Protein AF-A0A2W0HP94-F1 (afdb_monomer_lite)

Structure (mmCIF, N/CA/C/O backbone):
data_AF-A0A2W0HP94-F1
#
_entry.id   AF-A0A2W0HP94-F1
#
loop_
_atom_site.group_PDB
_atom_site.id
_atom_site.type_symbol
_atom_site.label_atom_id
_atom_site.label_alt_id
_atom_site.label_comp_id
_atom_site.label_asym_id
_atom_site.label_entity_id
_atom_site.label_seq_id
_atom_site.pdbx_PDB_ins_code
_atom_site.Cartn_x
_atom_site.Cartn_y
_atom_site.Cartn_z
_atom_site.occupancy
_atom_site.B_iso_or_equiv
_atom_site.auth_seq_id
_atom_site.auth_comp_id
_atom_site.auth_asym_id
_atom_site.auth_atom_id
_atom_site.pdbx_PDB_model_num
ATOM 1 N N . MET A 1 1 ? -17.126 -1.602 30.233 1.00 62.28 1 MET A N 1
ATOM 2 C CA . MET A 1 1 ? -17.655 -1.248 28.887 1.00 62.28 1 MET A CA 1
ATOM 3 C C . MET A 1 1 ? -16.804 -0.239 28.084 1.00 62.28 1 MET A C 1
ATOM 5 O O . MET A 1 1 ? -17.082 -0.053 26.905 1.00 62.28 1 MET A O 1
ATOM 9 N N . PHE A 1 2 ? -15.722 0.340 28.630 1.00 58.78 2 PHE A N 1
ATOM 10 C CA . PHE A 1 2 ? -14.896 1.359 27.946 1.00 58.78 2 PHE A CA 1
ATOM 11 C C . PHE A 1 2 ? -13.818 0.797 26.997 1.00 58.78 2 PHE A C 1
ATOM 13 O O . PHE A 1 2 ? -13.639 1.292 25.884 1.00 58.78 2 PHE A O 1
ATOM 20 N N . PHE A 1 3 ? -13.165 -0.308 27.372 1.00 68.31 3 PHE A N 1
ATOM 21 C CA . PHE A 1 3 ? -12.084 -0.911 26.576 1.00 68.31 3 PHE A CA 1
ATOM 22 C C . PHE A 1 3 ? -12.545 -1.451 25.212 1.00 68.31 3 PHE A C 1
ATOM 24 O O . PHE A 1 3 ? -11.819 -1.352 24.225 1.00 68.31 3 PHE A O 1
ATOM 31 N N . LYS A 1 4 ? -13.783 -1.960 25.117 1.00 74.44 4 LYS A N 1
ATOM 32 C CA . LYS A 1 4 ? -14.360 -2.457 23.853 1.00 74.44 4 LYS A CA 1
ATOM 33 C C . LYS A 1 4 ? -14.601 -1.326 22.843 1.00 74.44 4 LYS A C 1
ATOM 35 O O . LYS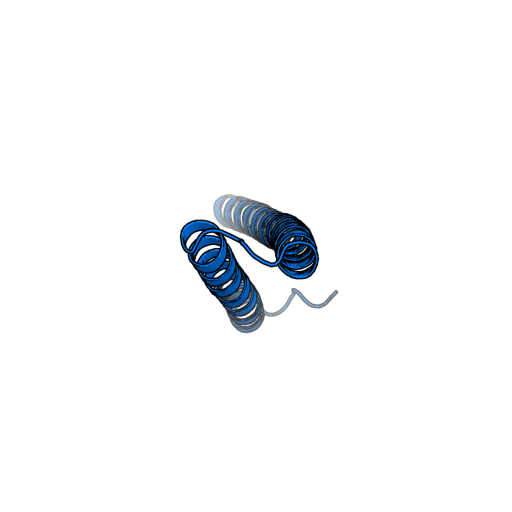 A 1 4 ? -14.333 -1.505 21.656 1.00 74.44 4 LYS A O 1
ATOM 40 N N . ARG A 1 5 ? -15.053 -0.152 23.308 1.00 76.38 5 ARG A N 1
ATOM 41 C CA . ARG A 1 5 ? -15.270 1.036 22.462 1.00 76.38 5 ARG A CA 1
ATOM 42 C C . ARG A 1 5 ? -13.942 1.593 21.944 1.00 76.38 5 ARG A C 1
ATOM 44 O O . ARG A 1 5 ? -13.810 1.789 20.739 1.00 76.38 5 ARG A O 1
ATOM 51 N N . LYS A 1 6 ? -12.934 1.718 22.821 1.00 82.88 6 LYS A N 1
ATOM 52 C CA . LYS A 1 6 ? -11.567 2.121 22.440 1.00 82.88 6 LYS A CA 1
ATOM 53 C C . LYS A 1 6 ? -10.962 1.161 21.408 1.00 82.88 6 LYS A C 1
ATOM 55 O O . LYS A 1 6 ? -10.454 1.604 20.386 1.00 82.88 6 LYS A O 1
ATOM 60 N N . LYS A 1 7 ? -11.108 -0.155 21.610 1.00 84.31 7 LYS A N 1
ATOM 61 C CA . LYS A 1 7 ? -10.650 -1.185 20.659 1.00 84.31 7 LYS A CA 1
ATOM 62 C C . LYS A 1 7 ? -11.318 -1.062 19.284 1.00 84.31 7 LYS A C 1
ATOM 64 O O . LYS A 1 7 ? -10.642 -1.199 18.270 1.00 84.31 7 LYS A O 1
ATOM 69 N N . ARG A 1 8 ? -12.629 -0.796 19.228 1.00 84.88 8 ARG A N 1
ATOM 70 C CA . ARG A 1 8 ? -13.353 -0.591 17.958 1.00 84.88 8 ARG A CA 1
ATOM 71 C C . ARG A 1 8 ? -12.901 0.685 17.245 1.00 84.88 8 ARG A C 1
ATOM 73 O O . ARG A 1 8 ? -12.740 0.651 16.032 1.00 84.88 8 ARG A O 1
ATOM 80 N N . ALA A 1 9 ? -12.682 1.770 17.987 1.00 87.69 9 ALA A N 1
ATOM 81 C CA . ALA A 1 9 ? -12.189 3.030 17.434 1.00 87.69 9 ALA A CA 1
ATOM 82 C C . ALA A 1 9 ? -10.775 2.883 16.848 1.00 87.69 9 ALA A C 1
ATOM 84 O O . ALA A 1 9 ? -10.550 3.285 15.713 1.00 87.69 9 ALA A O 1
ATOM 85 N N . ILE A 1 10 ? -9.862 2.222 17.570 1.00 89.50 10 ILE A N 1
ATOM 86 C CA . ILE A 1 10 ? -8.503 1.938 17.077 1.00 89.50 10 ILE A CA 1
ATOM 87 C C . ILE A 1 10 ? -8.559 1.097 15.800 1.00 89.50 10 ILE A C 1
ATOM 89 O O . ILE A 1 10 ? -7.933 1.451 14.812 1.00 89.50 10 ILE A O 1
ATOM 93 N N . ARG A 1 11 ? -9.363 0.024 15.783 1.00 87.38 11 ARG A N 1
ATOM 94 C CA . ARG A 1 11 ? -9.523 -0.810 14.581 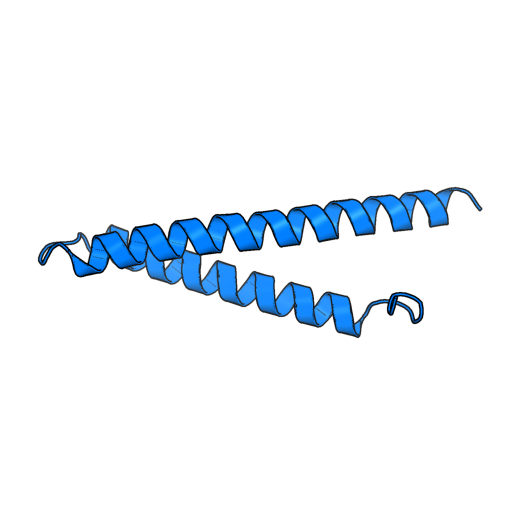1.00 87.38 11 ARG A CA 1
ATOM 95 C C . ARG A 1 11 ? -10.013 -0.015 13.373 1.00 87.38 11 ARG A C 1
ATOM 97 O O . ARG A 1 11 ? -9.495 -0.218 12.290 1.00 87.38 11 ARG A O 1
ATOM 104 N N . ARG A 1 12 ? -10.990 0.880 13.553 1.00 88.94 12 ARG A N 1
ATOM 105 C CA . ARG A 1 12 ? -11.481 1.742 12.465 1.00 88.94 12 ARG A CA 1
ATOM 106 C C . ARG A 1 12 ? -10.378 2.650 11.928 1.00 88.94 12 ARG A C 1
ATOM 108 O O . ARG A 1 12 ? -10.166 2.664 10.727 1.00 88.94 12 ARG A O 1
ATOM 115 N N . ARG A 1 13 ? -9.632 3.310 12.817 1.00 92.81 13 ARG A N 1
ATOM 116 C CA . ARG A 1 13 ? -8.515 4.180 12.431 1.00 92.81 13 ARG A CA 1
ATOM 117 C C . ARG A 1 13 ? -7.428 3.427 11.660 1.00 92.81 13 ARG A C 1
ATOM 119 O O . ARG A 1 13 ? -6.903 3.947 10.686 1.00 92.81 13 ARG A O 1
ATOM 126 N N . GLU A 1 14 ? -7.095 2.210 12.082 1.00 92.44 14 GLU A N 1
ATOM 127 C CA . GLU A 1 14 ? -6.102 1.386 11.381 1.00 92.44 14 GLU A CA 1
ATOM 128 C C . GLU A 1 14 ? -6.632 0.792 10.068 1.00 92.44 14 GLU A C 1
ATOM 130 O O . GLU A 1 14 ? -5.849 0.534 9.158 1.00 92.44 14 GLU A O 1
ATOM 135 N N . ASP A 1 15 ? -7.943 0.575 9.942 1.00 92.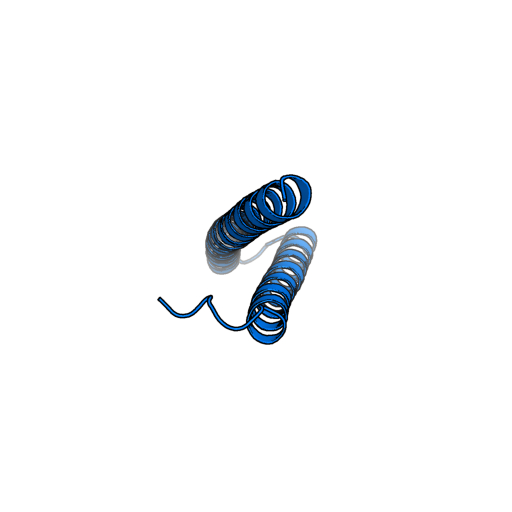25 15 ASP A N 1
ATOM 136 C CA . ASP A 1 15 ? -8.565 0.192 8.670 1.00 92.25 15 ASP A CA 1
ATOM 137 C C . ASP A 1 15 ? -8.557 1.377 7.686 1.00 92.25 15 ASP A C 1
ATOM 139 O O . ASP A 1 15 ? -8.174 1.205 6.535 1.00 92.25 15 ASP A O 1
ATOM 143 N N . GLU A 1 16 ? -8.882 2.589 8.143 1.00 94.19 16 GLU A N 1
ATOM 144 C CA . GLU A 1 16 ? -8.771 3.824 7.347 1.00 94.19 16 GLU A CA 1
ATOM 145 C C . GLU A 1 16 ? -7.323 4.083 6.913 1.00 94.19 16 GLU A C 1
ATOM 147 O O . GLU A 1 16 ? -7.057 4.360 5.746 1.00 94.19 16 GLU A O 1
ATOM 152 N N . ARG A 1 17 ? -6.361 3.924 7.831 1.00 95.25 17 ARG A N 1
ATOM 153 C CA . ARG A 1 17 ? -4.933 4.054 7.521 1.00 95.25 17 ARG A CA 1
ATOM 154 C C . ARG A 1 17 ? -4.482 3.040 6.471 1.00 95.25 17 ARG A C 1
ATOM 156 O O . ARG A 1 17 ? -3.730 3.408 5.575 1.00 95.25 17 ARG A O 1
ATOM 163 N N . LEU A 1 18 ? -4.946 1.794 6.580 1.00 94.38 18 LEU A N 1
ATOM 164 C CA . LEU A 1 18 ? -4.660 0.748 5.601 1.00 94.38 18 LEU A CA 1
ATOM 165 C C . LEU A 1 18 ? -5.198 1.123 4.216 1.00 94.38 18 LEU A C 1
ATOM 167 O O . LEU A 1 18 ? -4.465 0.997 3.242 1.00 94.38 18 LEU A O 1
ATOM 171 N N . MET A 1 19 ? -6.441 1.604 4.125 1.00 95.81 19 MET A N 1
ATOM 172 C CA . MET A 1 19 ? -7.019 2.036 2.847 1.00 95.81 19 MET A CA 1
ATOM 173 C C . MET A 1 19 ? -6.219 3.189 2.231 1.00 95.81 19 MET A C 1
ATOM 175 O O . MET A 1 19 ? -5.813 3.092 1.077 1.00 95.81 19 MET A O 1
ATOM 179 N N . ASN A 1 20 ? -5.871 4.203 3.028 1.00 96.50 20 ASN A N 1
ATOM 180 C CA . ASN A 1 20 ? -5.052 5.324 2.561 1.00 96.50 20 ASN A CA 1
ATOM 181 C C . ASN A 1 20 ? -3.677 4.870 2.042 1.00 96.50 20 ASN A C 1
ATOM 183 O O . ASN A 1 20 ? -3.184 5.395 1.047 1.00 96.50 20 ASN A O 1
ATOM 187 N N . GLU A 1 21 ? -3.041 3.896 2.701 1.00 95.94 21 GLU A N 1
ATOM 188 C CA . GLU A 1 21 ? -1.748 3.364 2.255 1.00 95.94 21 GLU A CA 1
ATOM 189 C C . GLU A 1 21 ? -1.868 2.589 0.934 1.00 95.94 21 GLU A C 1
ATOM 191 O O . GLU A 1 21 ? -0.975 2.667 0.090 1.00 95.94 21 GLU A O 1
ATOM 196 N N . ILE A 1 22 ? -2.975 1.870 0.731 1.00 97.19 22 ILE A N 1
ATOM 197 C CA . ILE A 1 22 ? -3.268 1.171 -0.527 1.00 97.19 22 ILE A CA 1
ATOM 198 C C . ILE A 1 22 ? -3.447 2.174 -1.668 1.00 97.19 22 ILE A C 1
ATOM 200 O O . ILE A 1 22 ? -2.861 1.972 -2.733 1.00 97.19 22 ILE A O 1
ATOM 204 N N . ASP A 1 23 ? -4.196 3.253 -1.442 1.00 96.88 23 ASP A N 1
ATOM 205 C CA . ASP A 1 23 ? -4.450 4.283 -2.454 1.00 96.88 23 ASP A CA 1
ATOM 206 C C . ASP A 1 23 ? -3.158 5.013 -2.848 1.00 96.88 23 ASP A C 1
ATOM 208 O O . ASP A 1 23 ? -2.821 5.086 -4.030 1.00 96.88 23 ASP A O 1
ATOM 212 N N . GLN A 1 24 ? -2.355 5.436 -1.868 1.00 96.69 24 GLN A N 1
ATOM 213 C CA . GLN A 1 24 ? -1.051 6.061 -2.127 1.00 96.69 24 GLN A CA 1
ATOM 214 C C . GLN A 1 24 ? -0.099 5.132 -2.889 1.00 96.69 24 GLN A C 1
ATOM 216 O O . GLN A 1 24 ? 0.635 5.557 -3.785 1.00 96.69 24 GLN A O 1
ATOM 221 N N . LEU A 1 25 ? -0.079 3.846 -2.529 1.00 96.00 25 LEU A N 1
ATOM 222 C CA . LEU A 1 25 ? 0.786 2.874 -3.186 1.00 96.00 25 LEU A CA 1
ATOM 223 C C . LEU A 1 25 ? 0.329 2.588 -4.619 1.00 96.00 25 LEU A C 1
ATOM 225 O O . LEU A 1 25 ? 1.175 2.393 -5.492 1.00 96.00 25 LEU A O 1
ATOM 229 N N . ARG A 1 26 ? -0.983 2.601 -4.869 1.00 96.06 26 ARG A N 1
ATOM 230 C CA . ARG A 1 26 ? -1.556 2.493 -6.210 1.00 96.06 26 ARG A CA 1
ATOM 231 C C . ARG A 1 26 ? -1.132 3.668 -7.087 1.00 96.06 26 ARG A C 1
ATOM 233 O O . ARG A 1 26 ? -0.582 3.431 -8.157 1.00 96.06 26 ARG A O 1
ATOM 240 N N . GLU A 1 27 ? -1.302 4.902 -6.615 1.00 96.25 27 GLU A N 1
ATOM 241 C CA . GLU A 1 27 ? -0.880 6.101 -7.356 1.00 96.25 27 GLU A CA 1
ATOM 242 C C . GLU A 1 27 ? 0.617 6.067 -7.678 1.00 96.25 27 GLU A C 1
ATOM 244 O O . GLU A 1 27 ? 1.031 6.325 -8.810 1.00 96.25 27 GLU A O 1
ATOM 249 N N . LYS A 1 28 ? 1.442 5.672 -6.701 1.00 94.50 28 LYS A N 1
ATOM 250 C CA . LYS A 1 28 ? 2.885 5.515 -6.896 1.00 94.50 28 LYS A CA 1
ATOM 251 C C . LYS A 1 28 ? 3.210 4.465 -7.958 1.00 94.50 28 LYS A C 1
ATOM 253 O O . LYS A 1 28 ? 4.103 4.684 -8.773 1.00 94.50 28 LYS A O 1
ATOM 258 N N . LEU A 1 29 ? 2.522 3.326 -7.946 1.00 94.56 29 LEU A N 1
ATOM 259 C CA . LEU A 1 29 ? 2.717 2.279 -8.947 1.00 94.56 29 LEU A CA 1
ATOM 260 C C . LEU A 1 29 ? 2.319 2.748 -10.343 1.00 94.56 29 LEU A C 1
ATOM 262 O O . LEU A 1 29 ? 3.052 2.481 -11.290 1.00 94.56 29 LEU A O 1
ATOM 266 N N . ASP A 1 30 ? 1.215 3.477 -10.471 1.00 93.19 30 ASP A N 1
ATOM 267 C CA . ASP A 1 30 ? 0.770 4.016 -11.756 1.00 93.19 30 ASP A CA 1
ATOM 268 C C . ASP A 1 30 ? 1.787 5.031 -12.303 1.00 93.19 30 ASP A C 1
ATOM 270 O O . ASP A 1 30 ? 2.187 4.946 -13.464 1.00 93.19 30 ASP A O 1
ATOM 274 N N . GLN A 1 31 ? 2.321 5.913 -11.451 1.00 91.25 31 GLN A N 1
ATOM 275 C CA . GLN A 1 31 ? 3.425 6.808 -11.816 1.00 91.25 31 GLN A CA 1
ATOM 276 C C . GLN A 1 31 ? 4.679 6.037 -12.242 1.00 91.25 31 GLN A C 1
ATOM 278 O O . GLN A 1 31 ? 5.276 6.344 -13.271 1.00 91.25 31 GLN A O 1
ATOM 283 N N . GLN A 1 32 ? 5.083 5.020 -11.478 1.00 89.50 32 GLN A N 1
ATOM 284 C CA . GLN A 1 32 ? 6.263 4.215 -11.787 1.00 89.50 32 GLN A CA 1
ATOM 285 C C . GLN A 1 32 ? 6.112 3.432 -13.097 1.00 89.50 32 GLN A C 1
ATOM 287 O O . GLN A 1 32 ? 7.066 3.349 -13.866 1.00 89.50 32 GLN A O 1
ATOM 292 N N . ARG A 1 33 ? 4.923 2.896 -13.380 1.00 88.81 33 ARG A N 1
ATOM 293 C CA . ARG A 1 33 ? 4.610 2.209 -14.641 1.00 88.81 33 ARG A CA 1
ATOM 294 C C . ARG A 1 33 ? 4.625 3.166 -15.824 1.00 88.81 33 ARG A C 1
ATOM 296 O O . ARG A 1 33 ? 5.216 2.838 -16.847 1.00 88.81 33 ARG A O 1
ATOM 303 N N . ASN A 1 34 ? 4.051 4.356 -15.658 1.00 88.81 34 ASN A N 1
ATOM 304 C CA . ASN A 1 34 ? 4.110 5.403 -16.674 1.00 88.81 34 ASN A CA 1
ATOM 305 C C . ASN A 1 34 ? 5.554 5.823 -16.952 1.00 88.81 34 ASN A C 1
ATOM 307 O O . ASN A 1 34 ? 5.918 6.018 -18.106 1.00 88.81 34 ASN A O 1
ATOM 311 N N . LEU A 1 35 ? 6.401 5.926 -15.923 1.00 85.19 35 LEU A N 1
ATOM 312 C CA . LEU A 1 35 ? 7.825 6.182 -16.128 1.00 85.19 35 LEU A CA 1
ATOM 313 C C . LEU A 1 35 ? 8.455 5.055 -16.948 1.00 85.19 35 LEU A C 1
ATOM 315 O O . LEU A 1 35 ? 9.021 5.359 -17.992 1.00 85.19 35 LEU A O 1
ATOM 319 N N . LEU A 1 36 ? 8.268 3.795 -16.528 1.00 84.25 36 LEU A N 1
ATOM 320 C CA . LEU A 1 36 ? 8.808 2.607 -17.199 1.00 84.25 36 LEU A CA 1
ATOM 321 C C . LEU A 1 36 ? 8.415 2.488 -18.677 1.00 84.25 36 LEU A C 1
ATOM 323 O O . LEU A 1 36 ? 9.191 1.965 -19.470 1.00 84.25 36 LEU A O 1
ATOM 327 N N . SER A 1 37 ? 7.223 2.954 -19.054 1.00 82.19 37 SER A N 1
ATOM 328 C CA . SER A 1 37 ? 6.744 2.859 -20.433 1.00 82.19 37 SER A CA 1
ATOM 329 C C . SER A 1 37 ? 7.331 3.920 -21.371 1.00 82.19 37 SER A C 1
ATOM 331 O O . SER A 1 37 ? 7.200 3.777 -22.583 1.00 82.19 37 SER A O 1
ATOM 333 N N . HIS A 1 38 ? 7.939 4.990 -20.844 1.00 75.69 38 HIS A N 1
ATOM 334 C CA . HIS A 1 38 ? 8.372 6.149 -21.637 1.00 75.69 38 HIS A CA 1
ATOM 335 C C . HIS A 1 38 ? 9.887 6.222 -21.890 1.00 75.69 38 HIS A C 1
ATOM 337 O O . HIS A 1 38 ? 10.304 7.041 -22.710 1.00 75.69 38 HIS A O 1
ATOM 343 N N . ARG A 1 39 ? 10.737 5.412 -21.237 1.00 59.56 39 ARG A N 1
ATOM 344 C CA . ARG A 1 39 ? 12.182 5.374 -21.545 1.00 59.56 39 ARG A CA 1
ATOM 345 C C . ARG A 1 39 ? 12.696 3.942 -21.687 1.00 59.56 39 ARG A C 1
ATOM 347 O O . ARG A 1 39 ? 12.417 3.087 -20.860 1.00 59.56 39 ARG A O 1
ATOM 354 N N . ALA A 1 40 ? 13.485 3.701 -22.731 1.00 58.03 40 ALA A N 1
ATOM 355 C CA . ALA A 1 40 ? 14.047 2.384 -23.036 1.00 58.03 40 ALA A CA 1
ATOM 356 C C . ALA A 1 40 ? 15.146 1.930 -22.046 1.00 58.03 40 ALA A C 1
ATOM 358 O O . ALA A 1 40 ? 15.335 0.732 -21.876 1.00 58.03 40 ALA A O 1
ATOM 359 N N . ASP A 1 41 ? 15.799 2.860 -21.334 1.00 60.78 41 ASP A N 1
ATOM 360 C CA . ASP A 1 41 ? 16.952 2.588 -20.455 1.00 60.78 41 ASP A CA 1
ATOM 361 C C . ASP A 1 41 ? 16.646 2.867 -18.973 1.00 60.78 41 ASP A C 1
ATOM 363 O O . ASP A 1 41 ? 17.263 3.718 -18.323 1.00 60.78 41 ASP A O 1
ATOM 367 N N . HIS A 1 42 ? 15.648 2.194 -18.403 1.00 67.75 42 HIS A N 1
ATOM 368 C CA . HIS A 1 42 ? 15.456 2.256 -16.955 1.00 67.75 42 HIS A CA 1
ATOM 369 C C . HIS A 1 42 ? 16.448 1.354 -16.234 1.00 67.75 42 HIS A C 1
ATOM 371 O O . HIS A 1 42 ? 16.598 0.186 -16.575 1.00 67.75 42 HIS A O 1
ATOM 377 N N . SER A 1 43 ? 17.084 1.890 -15.190 1.00 75.69 43 SER A N 1
ATOM 378 C CA . SER A 1 43 ? 17.987 1.115 -14.344 1.00 75.69 43 SER A CA 1
ATOM 379 C C . SER A 1 43 ? 17.264 -0.076 -13.712 1.00 75.69 43 SER A C 1
ATOM 381 O O . SER A 1 43 ? 16.106 0.036 -13.291 1.00 75.69 43 SER A O 1
ATOM 383 N N . ASP A 1 44 ? 17.966 -1.202 -13.573 1.00 80.88 44 ASP A N 1
ATOM 384 C CA . ASP A 1 44 ? 17.446 -2.413 -12.923 1.00 80.88 44 ASP A CA 1
ATOM 385 C C . ASP A 1 44 ? 16.851 -2.115 -11.540 1.00 80.88 44 ASP A C 1
ATOM 387 O O . ASP A 1 44 ? 15.832 -2.678 -11.142 1.00 80.88 44 ASP A O 1
ATOM 391 N N . HIS A 1 45 ? 17.439 -1.152 -10.825 1.00 84.00 45 HIS A N 1
ATOM 392 C CA . HIS A 1 45 ? 16.948 -0.669 -9.539 1.00 84.00 45 HIS A CA 1
ATOM 393 C C . HIS A 1 45 ? 15.495 -0.168 -9.598 1.00 84.00 45 HIS A C 1
ATOM 395 O O . HIS A 1 45 ? 14.703 -0.481 -8.707 1.00 84.00 45 HIS A O 1
ATOM 401 N N . LEU A 1 46 ? 15.113 0.570 -10.648 1.00 83.81 46 LEU A N 1
ATOM 402 C CA . LEU A 1 46 ? 13.733 1.025 -10.810 1.00 83.81 46 LEU A CA 1
ATOM 403 C C . LEU A 1 46 ? 12.795 -0.168 -11.022 1.00 83.81 46 LEU A C 1
ATOM 405 O O . LEU A 1 46 ? 11.757 -0.245 -10.368 1.00 83.81 46 LEU A O 1
ATOM 409 N N . HIS A 1 47 ? 13.191 -1.135 -11.854 1.00 86.06 47 HIS A N 1
ATOM 410 C CA . HIS A 1 47 ? 12.434 -2.370 -12.075 1.00 86.06 47 HIS A CA 1
ATOM 411 C C . HIS A 1 47 ? 12.218 -3.165 -10.779 1.00 86.06 47 HIS A C 1
ATOM 413 O O . HIS A 1 47 ? 11.093 -3.584 -10.488 1.00 86.06 47 HIS A O 1
ATOM 419 N N . TYR A 1 48 ? 13.265 -3.339 -9.967 1.00 90.38 48 TYR A N 1
ATOM 420 C CA . TYR A 1 48 ? 13.150 -3.995 -8.663 1.00 90.38 48 TYR A CA 1
ATOM 421 C C . TYR A 1 48 ? 12.202 -3.244 -7.731 1.00 90.38 48 TYR A C 1
ATOM 423 O O . TYR A 1 48 ? 11.367 -3.863 -7.068 1.00 90.38 48 TYR A O 1
ATOM 431 N N . GLN A 1 49 ? 12.284 -1.915 -7.705 1.00 90.31 49 GLN A N 1
ATOM 432 C CA . GLN A 1 49 ? 11.437 -1.101 -6.845 1.00 90.31 49 GLN A CA 1
ATOM 433 C C . GLN A 1 49 ? 9.959 -1.176 -7.244 1.00 90.31 49 GLN A C 1
ATOM 435 O O . GLN A 1 49 ? 9.102 -1.240 -6.360 1.00 90.31 49 GLN A O 1
ATOM 440 N N . VAL A 1 50 ? 9.650 -1.201 -8.546 1.00 92.44 50 VAL A N 1
ATOM 441 C CA . VAL A 1 50 ? 8.275 -1.404 -9.027 1.00 92.44 50 VAL A CA 1
ATOM 442 C C . VAL A 1 50 ? 7.757 -2.764 -8.579 1.00 92.44 50 VAL A C 1
ATOM 444 O O . VAL A 1 50 ? 6.733 -2.821 -7.903 1.00 92.44 50 VAL A O 1
ATOM 447 N N . LYS A 1 51 ? 8.500 -3.848 -8.840 1.00 92.88 51 LYS A N 1
ATOM 448 C CA . LYS A 1 51 ? 8.098 -5.206 -8.427 1.00 92.88 51 LYS A CA 1
ATOM 449 C C . LYS A 1 51 ? 7.884 -5.323 -6.917 1.00 92.88 51 LYS A C 1
ATOM 451 O O . LYS A 1 51 ? 6.935 -5.964 -6.468 1.00 92.88 51 LYS A O 1
ATOM 456 N N . LEU A 1 52 ? 8.739 -4.686 -6.119 1.00 95.19 52 LEU A N 1
ATOM 457 C CA . LEU A 1 52 ? 8.607 -4.673 -4.663 1.00 95.19 52 LEU A CA 1
ATOM 458 C C . LEU A 1 52 ? 7.343 -3.927 -4.214 1.00 95.19 52 LEU A C 1
ATOM 460 O O . LEU A 1 52 ? 6.607 -4.417 -3.355 1.00 95.19 52 LEU A O 1
ATOM 464 N N . ASN A 1 53 ? 7.059 -2.769 -4.813 1.00 95.19 53 ASN A N 1
ATOM 465 C CA . ASN A 1 53 ? 5.841 -2.014 -4.524 1.00 95.19 53 ASN A CA 1
ATOM 466 C C . ASN A 1 53 ? 4.582 -2.782 -4.961 1.00 95.19 53 ASN A C 1
ATOM 468 O O . ASN A 1 53 ? 3.590 -2.767 -4.236 1.00 95.19 53 ASN A O 1
ATOM 472 N N . GLU A 1 54 ? 4.623 -3.509 -6.081 1.00 94.94 54 GLU A N 1
ATOM 473 C CA . GLU A 1 54 ? 3.523 -4.370 -6.535 1.00 94.94 54 GLU A CA 1
ATOM 474 C C . GLU A 1 54 ? 3.259 -5.508 -5.548 1.00 94.94 54 GLU A C 1
ATOM 476 O O . GLU A 1 54 ? 2.113 -5.734 -5.152 1.00 94.94 54 GLU A O 1
ATOM 481 N N . ALA A 1 55 ? 4.312 -6.186 -5.084 1.00 97.06 55 ALA A N 1
ATOM 482 C CA . ALA A 1 55 ? 4.193 -7.224 -4.067 1.00 97.06 55 ALA A CA 1
ATOM 483 C C . ALA A 1 55 ? 3.577 -6.672 -2.770 1.00 97.06 55 ALA A C 1
ATOM 485 O O . ALA A 1 55 ? 2.661 -7.284 -2.209 1.00 97.06 55 ALA A O 1
ATOM 486 N N . LYS A 1 56 ? 4.017 -5.485 -2.326 1.00 96.88 56 LYS A N 1
ATOM 487 C CA . LYS A 1 56 ? 3.440 -4.797 -1.163 1.00 96.88 56 LYS A CA 1
ATOM 488 C C . LYS A 1 56 ? 1.959 -4.474 -1.383 1.00 96.88 56 LYS A C 1
ATOM 490 O O . LYS A 1 56 ? 1.143 -4.749 -0.507 1.00 96.88 56 LYS A O 1
ATOM 495 N N . TYR A 1 57 ? 1.591 -3.950 -2.548 1.00 96.94 57 TYR A N 1
ATOM 496 C CA . TYR A 1 57 ? 0.206 -3.617 -2.882 1.00 96.94 57 TYR A CA 1
ATOM 497 C C . TYR A 1 57 ? -0.704 -4.851 -2.842 1.00 96.94 57 TYR A C 1
ATOM 499 O O . TYR A 1 57 ? -1.735 -4.851 -2.165 1.00 96.94 57 TYR A O 1
ATOM 507 N N . LEU A 1 58 ? -0.285 -5.948 -3.477 1.00 96.69 58 LEU A N 1
ATOM 508 C CA . LEU A 1 58 ? -1.023 -7.213 -3.461 1.00 96.69 58 LEU A CA 1
ATOM 509 C C . LEU A 1 58 ? -1.174 -7.780 -2.045 1.00 96.69 58 LEU A C 1
ATOM 511 O O . LEU A 1 58 ? -2.238 -8.305 -1.697 1.00 96.69 58 LEU A O 1
ATOM 515 N N . PHE A 1 59 ? -0.131 -7.657 -1.222 1.00 97.38 59 PHE A N 1
ATOM 516 C CA . PHE A 1 59 ? -0.174 -8.055 0.178 1.00 97.38 59 PHE A CA 1
ATOM 517 C C . PHE A 1 59 ? -1.218 -7.250 0.965 1.00 97.38 59 PHE A C 1
ATOM 519 O O . PHE A 1 59 ? -2.062 -7.848 1.633 1.00 97.38 59 PHE A O 1
ATOM 526 N N . LEU A 1 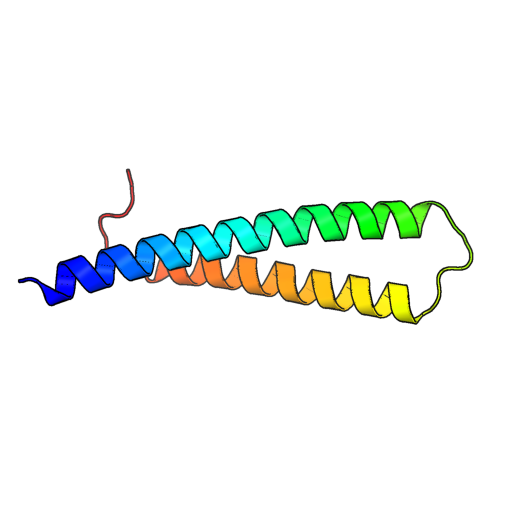60 ? -1.237 -5.921 0.834 1.00 95.69 60 LEU A N 1
ATOM 527 C CA . LEU A 1 60 ? -2.216 -5.075 1.526 1.00 95.69 60 LEU A CA 1
ATOM 528 C C . LEU A 1 60 ? -3.656 -5.367 1.068 1.00 95.69 60 LEU A C 1
ATOM 530 O O . LEU A 1 60 ? -4.560 -5.469 1.896 1.00 95.69 60 LEU A O 1
ATOM 534 N N . LEU A 1 61 ? -3.880 -5.628 -0.224 1.00 95.88 61 LEU A N 1
ATOM 535 C CA . LEU A 1 61 ? -5.188 -6.077 -0.720 1.00 95.88 61 LEU A CA 1
ATOM 536 C C . LEU A 1 61 ? -5.606 -7.444 -0.155 1.00 95.88 61 LEU A C 1
ATOM 538 O O . LEU A 1 61 ? -6.797 -7.731 0.011 1.00 95.88 61 LEU A O 1
ATOM 542 N N . LYS A 1 62 ? -4.649 -8.342 0.096 1.00 95.81 62 LYS A N 1
ATOM 543 C CA . LYS A 1 62 ? -4.916 -9.624 0.761 1.00 95.81 62 LYS A CA 1
ATOM 544 C C . LYS A 1 62 ? -5.287 -9.406 2.228 1.00 95.81 62 LYS A C 1
ATOM 546 O O . LYS A 1 62 ? -6.219 -10.049 2.709 1.00 95.81 62 LYS A O 1
ATOM 551 N N . GLU A 1 63 ? -4.619 -8.476 2.900 1.00 94.19 63 GLU A N 1
ATOM 552 C CA . GLU A 1 63 ? -4.906 -8.099 4.283 1.00 94.19 63 GLU A CA 1
ATOM 553 C C . GLU A 1 63 ? -6.315 -7.506 4.432 1.00 94.19 63 GLU A C 1
ATOM 555 O O . GLU A 1 63 ? -7.072 -7.951 5.291 1.00 94.19 63 GLU A O 1
ATOM 560 N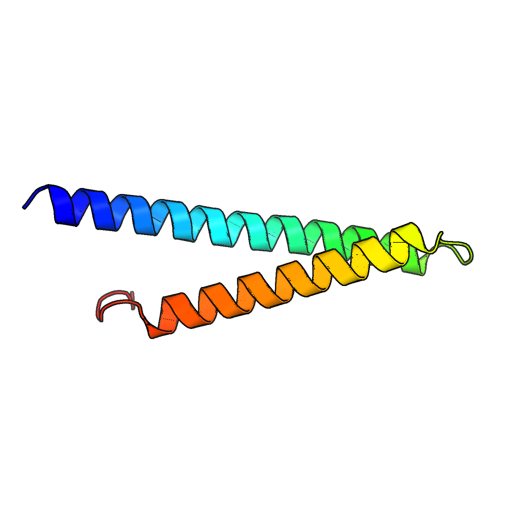 N . VAL A 1 64 ? -6.743 -6.605 3.538 1.00 94.00 64 VAL A N 1
ATOM 561 C CA . VAL A 1 64 ? -8.130 -6.088 3.525 1.00 94.00 64 VAL A CA 1
ATOM 562 C C . VAL A 1 64 ? -9.144 -7.229 3.413 1.00 94.00 64 VAL A C 1
ATOM 564 O O . VAL A 1 64 ? -10.100 -7.301 4.189 1.00 94.00 64 VAL A O 1
ATOM 567 N N . ARG A 1 65 ? -8.913 -8.177 2.495 1.00 92.62 65 ARG A N 1
ATOM 568 C CA . ARG A 1 65 ? -9.773 -9.363 2.341 1.00 92.62 65 ARG A CA 1
ATOM 569 C C . ARG A 1 65 ? -9.803 -10.219 3.607 1.00 92.62 65 ARG A C 1
ATOM 571 O O . ARG A 1 65 ? -10.866 -10.714 3.984 1.00 92.62 65 ARG A O 1
ATOM 578 N N . HIS A 1 66 ? -8.664 -10.390 4.274 1.00 91.69 66 HIS A N 1
ATOM 579 C CA . HIS A 1 66 ? -8.583 -11.126 5.532 1.00 91.69 66 HIS A CA 1
ATOM 580 C C . HIS A 1 66 ? -9.356 -10.420 6.658 1.00 91.69 66 HIS A C 1
ATOM 582 O O . HIS A 1 66 ? -10.154 -11.056 7.353 1.00 91.69 66 HIS A O 1
ATOM 588 N N . ARG A 1 67 ? -9.207 -9.097 6.790 1.00 88.62 67 ARG A N 1
ATOM 589 C CA . ARG A 1 67 ? -9.940 -8.277 7.767 1.00 88.62 67 ARG A CA 1
ATOM 590 C C . ARG A 1 67 ? -11.443 -8.267 7.524 1.00 88.62 67 ARG A C 1
ATOM 592 O O . ARG A 1 67 ? -12.202 -8.287 8.487 1.00 88.62 67 ARG A O 1
ATOM 599 N N . HIS A 1 68 ? -11.879 -8.282 6.266 1.00 86.88 68 HIS A N 1
ATOM 600 C CA . HIS A 1 68 ? -13.296 -8.402 5.924 1.00 86.88 68 HIS A CA 1
ATOM 601 C C . HIS A 1 68 ? -13.875 -9.748 6.383 1.00 86.88 68 HIS A C 1
ATOM 603 O O . HIS A 1 68 ? -14.925 -9.785 7.015 1.00 86.88 68 HIS A O 1
ATOM 609 N N . ARG A 1 69 ? -13.168 -10.860 6.132 1.00 87.25 69 ARG A N 1
ATOM 610 C CA . ARG A 1 69 ? -13.608 -12.211 6.541 1.00 87.25 69 ARG A CA 1
ATOM 611 C C . ARG A 1 69 ? -13.637 -12.411 8.057 1.00 87.25 69 ARG A C 1
ATOM 613 O O . ARG A 1 69 ? -14.457 -13.169 8.556 1.00 87.25 69 ARG A O 1
ATOM 620 N N . THR A 1 70 ? -12.725 -11.765 8.776 1.00 82.56 70 THR A N 1
ATOM 621 C CA . THR A 1 70 ? -12.579 -11.890 10.237 1.00 82.56 70 THR A CA 1
ATOM 622 C C . THR A 1 70 ? -13.323 -10.798 11.012 1.00 82.56 70 THR A C 1
ATOM 624 O O . THR A 1 70 ? -13.312 -10.788 12.248 1.00 82.56 70 THR A O 1
ATOM 627 N N . ALA A 1 71 ? -13.987 -9.871 10.312 1.00 73.06 71 ALA A N 1
ATOM 628 C CA . ALA A 1 71 ? -14.788 -8.833 10.937 1.00 73.06 71 ALA A CA 1
ATOM 629 C C . ALA A 1 71 ? -16.028 -9.446 11.619 1.00 73.06 71 ALA A C 1
ATOM 631 O O . ALA A 1 71 ? -16.731 -10.250 11.011 1.00 73.06 71 ALA A O 1
ATOM 632 N N . PRO A 1 72 ? -16.341 -9.062 12.871 1.00 62.41 72 PRO A N 1
ATOM 633 C CA . PRO A 1 72 ? -17.556 -9.524 13.530 1.00 62.41 72 PRO A CA 1
ATOM 634 C C . PRO A 1 72 ? -18.801 -9.028 12.776 1.00 62.41 72 PRO A C 1
ATOM 636 O O . PRO A 1 72 ? -18.853 -7.857 12.387 1.00 62.41 72 PRO A O 1
ATOM 639 N N . ALA A 1 73 ? -19.787 -9.918 12.598 1.00 54.34 73 ALA A N 1
ATOM 640 C CA . ALA A 1 73 ? -21.090 -9.633 11.992 1.00 54.34 73 ALA A CA 1
ATOM 641 C C . ALA A 1 73 ? -21.686 -8.340 12.582 1.00 54.34 73 ALA A C 1
ATOM 643 O O . ALA A 1 73 ? -21.799 -8.196 13.799 1.00 54.34 73 ALA A O 1
ATOM 644 N N . GLY A 1 74 ? -21.984 -7.363 11.728 1.00 56.06 74 GLY A N 1
ATOM 645 C CA . GLY A 1 74 ? -22.321 -5.988 12.130 1.00 56.06 74 GLY A CA 1
ATOM 646 C C . GLY A 1 74 ? -21.507 -4.907 11.408 1.00 56.06 74 GLY A C 1
ATOM 647 O O . GLY A 1 74 ? -21.445 -3.767 11.871 1.00 56.06 74 GLY A O 1
ATOM 648 N N . ARG A 1 75 ? -20.838 -5.270 10.306 1.00 56.00 75 ARG A N 1
ATOM 649 C CA . ARG A 1 75 ? -20.066 -4.368 9.434 1.00 56.00 75 ARG A CA 1
ATOM 650 C C . ARG A 1 75 ? -20.608 -4.267 8.001 1.00 56.00 75 ARG A C 1
ATOM 652 O O . ARG A 1 75 ? -19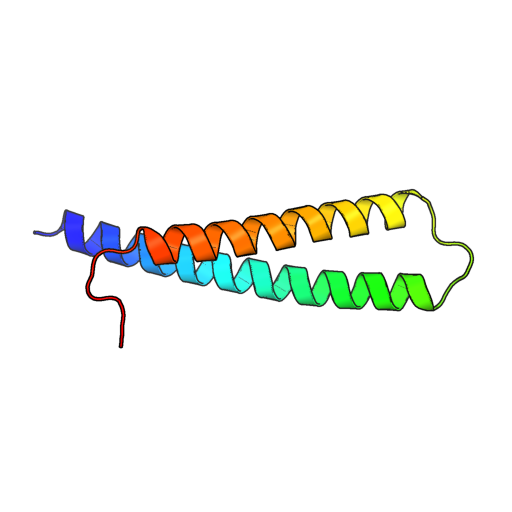.922 -3.710 7.158 1.00 56.00 75 ARG A O 1
ATOM 659 N N . SER A 1 76 ? -21.808 -4.782 7.746 1.00 45.09 76 SER A N 1
ATOM 660 C CA . SER A 1 76 ? -22.583 -4.508 6.535 1.00 45.09 76 SER A CA 1
ATOM 661 C C . SER A 1 76 ? -23.588 -3.405 6.857 1.00 45.09 76 SER A C 1
ATOM 663 O O . SER A 1 76 ? -24.651 -3.686 7.407 1.00 45.09 76 SER A O 1
ATOM 665 N N . ASN A 1 77 ? -23.198 -2.164 6.595 1.00 41.38 77 ASN A N 1
ATOM 666 C CA . ASN A 1 77 ? -24.122 -1.072 6.312 1.00 41.38 77 ASN A CA 1
ATOM 667 C C . ASN A 1 77 ? -23.764 -0.572 4.922 1.00 41.38 77 ASN A C 1
ATOM 669 O O . ASN A 1 77 ? -22.543 -0.385 4.707 1.00 41.38 77 ASN A O 1
#

Secondary structure (DSSP, 8-state):
-HHHHHHHHHHHHHHHHHHHHHHHHHHHHHHHHHHHHH-S---HHHHHHHHHHHHHHHHHHHHHHHHHHHSPS----

InterPro domains:
  IPR019644 Protein of unknown function DUF2508 [PF10704] (1-69)

Foldseek 3Di:
DPVVVVVVVVVVVVLVVLVVVLVVLVVVLVVLVVVVVPDPDDDVVSVVVSVVSVVVNVVSVVVNVVCVVPPPPPPDD

Organism: NCBI:txid2045244

Radius of gyration: 17.46 Å; chains: 1; bounding box: 42×19×52 Å

pLDDT: mean 84.79, std 13.84, range [41.38, 97.38]

Sequence (77 aa):
MFFKRKKRAIRRREDERLMNEIDQLREKLDQQRNLLSHRADHSDHLHYQVKLNEAKYLFLLKEVRHRHRTAPAGRSN